Protein AF-A0A9X3MTS9-F1 (afdb_monomer_lite)

Structure (mmCIF, N/CA/C/O backbone):
data_AF-A0A9X3MTS9-F1
#
_entry.id   AF-A0A9X3MTS9-F1
#
loop_
_atom_site.group_PDB
_atom_site.id
_atom_site.type_symbol
_atom_site.label_atom_id
_atom_site.label_alt_id
_atom_site.label_comp_id
_atom_site.label_asym_id
_atom_site.label_entity_id
_atom_site.label_seq_id
_atom_site.pdbx_PDB_ins_code
_atom_site.Cartn_x
_atom_site.Cartn_y
_atom_site.Cartn_z
_atom_site.occupancy
_atom_site.B_iso_or_equiv
_atom_site.auth_seq_id
_atom_site.auth_comp_id
_atom_site.auth_asym_id
_atom_site.auth_atom_id
_atom_site.pdbx_PDB_model_num
ATOM 1 N N . MET A 1 1 ? -8.160 2.836 0.711 1.00 89.75 1 MET A N 1
ATOM 2 C CA . MET A 1 1 ? -8.545 4.045 1.461 1.00 89.75 1 MET A CA 1
ATOM 3 C C . MET A 1 1 ? -7.276 4.820 1.689 1.00 89.75 1 MET A C 1
ATOM 5 O O . MET A 1 1 ? -6.270 4.201 2.010 1.00 89.75 1 MET A O 1
ATOM 9 N N . ASN A 1 2 ? -7.323 6.138 1.539 1.00 90.69 2 ASN A N 1
ATOM 10 C CA . ASN A 1 2 ? -6.170 6.976 1.853 1.00 90.69 2 ASN A CA 1
ATOM 11 C C . ASN A 1 2 ? -6.095 7.284 3.360 1.00 90.69 2 ASN A C 1
ATOM 13 O O . ASN A 1 2 ? -7.044 7.043 4.115 1.00 90.69 2 ASN A O 1
ATOM 17 N N . ALA A 1 3 ? -4.971 7.851 3.799 1.00 89.94 3 ALA A N 1
ATOM 18 C CA . ALA A 1 3 ? -4.740 8.183 5.206 1.00 89.94 3 ALA A CA 1
ATOM 19 C C . ALA A 1 3 ? -5.874 9.012 5.847 1.00 89.94 3 ALA A C 1
ATOM 21 O O . ALA A 1 3 ? -6.316 8.695 6.947 1.00 89.94 3 ALA A O 1
ATOM 22 N N . SER A 1 4 ? -6.416 10.024 5.160 1.00 92.75 4 SER A N 1
ATOM 23 C CA . SER A 1 4 ? -7.471 10.884 5.727 1.00 92.75 4 SER A CA 1
ATOM 24 C C . SER A 1 4 ? -8.827 10.182 5.861 1.00 92.75 4 SER A C 1
ATOM 26 O O . SER A 1 4 ? -9.618 10.512 6.744 1.00 92.75 4 SER A O 1
ATOM 28 N N . GLN A 1 5 ? -9.124 9.202 5.006 1.00 95.06 5 GLN A N 1
ATOM 29 C CA . GLN A 1 5 ? -10.282 8.323 5.180 1.00 95.06 5 GLN A CA 1
ATOM 30 C C . GLN A 1 5 ? -10.106 7.405 6.394 1.00 95.06 5 GLN A C 1
ATOM 32 O O . GLN A 1 5 ? -11.067 7.199 7.129 1.00 95.06 5 GLN A O 1
ATOM 37 N N . ILE A 1 6 ? -8.890 6.897 6.627 1.00 94.88 6 ILE A N 1
ATOM 38 C CA . ILE A 1 6 ? -8.576 6.074 7.802 1.00 94.88 6 ILE A CA 1
ATOM 39 C C . ILE A 1 6 ? -8.750 6.891 9.086 1.00 94.88 6 ILE A C 1
ATOM 41 O O . ILE A 1 6 ? -9.431 6.426 9.992 1.00 94.88 6 ILE A O 1
ATOM 45 N N . GLU A 1 7 ? -8.216 8.114 9.161 1.00 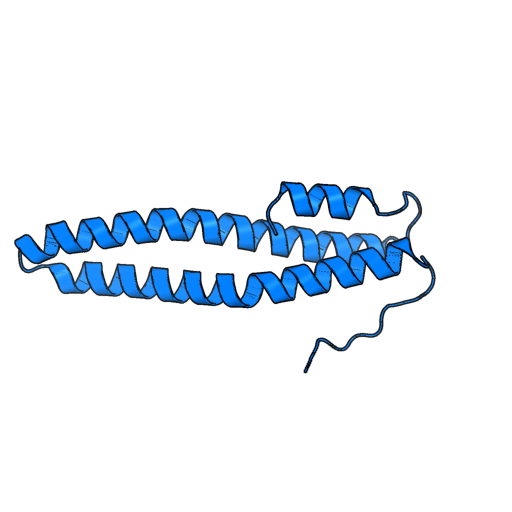95.38 7 GLU A N 1
ATOM 46 C CA . GLU A 1 7 ? -8.367 8.945 10.368 1.00 95.38 7 GLU A CA 1
ATOM 47 C C . GLU A 1 7 ? -9.830 9.278 10.669 1.00 95.38 7 GLU A C 1
ATOM 49 O O . GLU A 1 7 ? -10.264 9.168 11.813 1.00 95.38 7 GLU A O 1
ATOM 54 N N . ARG A 1 8 ? -10.620 9.622 9.644 1.00 95.25 8 ARG A N 1
ATOM 55 C CA . ARG A 1 8 ? -12.060 9.874 9.819 1.00 95.25 8 ARG A CA 1
ATOM 56 C C . ARG A 1 8 ? -12.809 8.648 10.330 1.00 95.25 8 ARG A C 1
ATOM 58 O O . ARG A 1 8 ? -13.694 8.791 11.163 1.00 95.25 8 ARG A O 1
ATOM 65 N N . LEU A 1 9 ? -12.447 7.461 9.847 1.00 94.19 9 LEU A N 1
ATOM 66 C CA . LEU A 1 9 ? -13.036 6.207 10.306 1.00 94.19 9 LEU A CA 1
ATOM 67 C C . LEU A 1 9 ? -12.630 5.884 11.751 1.00 94.19 9 LEU A C 1
ATOM 69 O O . LEU A 1 9 ? -13.445 5.418 12.530 1.00 94.19 9 LEU A O 1
ATOM 73 N N . LEU A 1 10 ? -11.384 6.149 12.144 1.00 94.31 10 LEU A N 1
ATOM 74 C CA . LEU A 1 10 ? -10.960 5.946 13.532 1.00 94.31 10 LEU A CA 1
ATOM 75 C C . LEU A 1 10 ? -11.599 6.951 14.494 1.00 94.31 10 LEU A C 1
ATOM 77 O O . LEU A 1 10 ? -11.865 6.608 15.642 1.00 94.31 10 LEU A O 1
ATOM 81 N N . ALA A 1 11 ? -11.867 8.171 14.031 1.00 93.69 11 ALA A N 1
ATOM 82 C CA . ALA A 1 11 ? -12.523 9.205 14.823 1.00 93.69 11 ALA A CA 1
ATOM 83 C C . ALA A 1 11 ? -13.989 8.878 15.163 1.00 93.69 11 ALA A C 1
ATOM 85 O O . ALA A 1 11 ? -14.532 9.474 16.088 1.00 93.69 11 ALA A O 1
ATOM 86 N N . SER A 1 12 ? -14.632 7.939 14.455 1.00 90.69 12 SER A N 1
ATOM 87 C CA . SER A 1 12 ? -15.997 7.496 14.776 1.00 90.69 12 SER A CA 1
ATOM 88 C C . SER A 1 12 ? -16.057 6.462 15.903 1.00 90.69 12 SER A C 1
ATOM 90 O O . SER A 1 12 ? -17.143 6.028 16.277 1.00 90.69 12 SER A O 1
ATOM 92 N N . ILE A 1 13 ? -14.909 6.024 16.425 1.00 89.69 13 ILE A N 1
ATOM 93 C CA . ILE A 1 13 ? -14.837 5.028 17.492 1.00 89.69 13 ILE A CA 1
ATOM 94 C C . ILE A 1 13 ? -15.121 5.706 18.841 1.00 89.69 13 ILE A C 1
ATOM 96 O O . ILE A 1 13 ? -14.466 6.701 19.161 1.00 89.69 13 ILE A O 1
ATOM 100 N N . PRO A 1 14 ? -16.016 5.152 19.681 1.00 87.25 14 PRO A N 1
ATOM 101 C CA . PRO A 1 14 ? -16.251 5.667 21.026 1.00 87.25 14 PRO A CA 1
ATOM 102 C C . PRO A 1 14 ? -14.975 5.704 21.884 1.00 87.25 14 PRO A C 1
ATOM 104 O O . PRO A 1 14 ? -14.099 4.840 21.793 1.00 87.25 14 PRO A O 1
ATOM 107 N N . GLU A 1 15 ? -14.877 6.673 22.797 1.00 84.06 15 GLU A N 1
ATOM 108 C CA . GLU A 1 15 ? -13.710 6.795 23.685 1.00 84.06 15 GLU A CA 1
ATOM 109 C C . GLU A 1 15 ? -13.531 5.572 24.601 1.00 84.06 15 GLU A C 1
ATOM 111 O O . GLU A 1 15 ? -12.399 5.157 24.889 1.00 84.06 15 GLU A O 1
ATOM 116 N N . LYS A 1 16 ? -14.650 4.974 25.032 1.00 85.56 16 LYS A N 1
ATOM 117 C CA . LYS A 1 16 ? -14.704 3.822 25.938 1.00 85.56 16 LYS A CA 1
ATOM 118 C C . LYS A 1 16 ? -14.989 2.544 25.158 1.00 85.56 16 LYS A C 1
ATOM 120 O O . LYS A 1 16 ? -16.138 2.188 24.935 1.00 85.56 16 LYS A O 1
ATOM 125 N N . ILE A 1 17 ? -13.918 1.859 24.774 1.00 86.81 17 ILE A N 1
ATOM 126 C CA . ILE A 1 17 ? -13.955 0.547 24.123 1.00 86.81 17 ILE A CA 1
ATOM 127 C C . ILE A 1 17 ? -12.955 -0.379 24.806 1.00 86.81 17 ILE A C 1
ATOM 129 O O . ILE A 1 17 ? -11.954 0.079 25.368 1.00 86.81 17 ILE A O 1
ATOM 133 N N . GLU A 1 18 ? -13.195 -1.685 24.742 1.00 87.50 18 GLU A N 1
ATOM 134 C CA . GLU A 1 18 ? -12.276 -2.649 25.337 1.00 87.50 18 GLU A CA 1
ATOM 135 C C . GLU A 1 18 ? -10.873 -2.561 24.696 1.00 87.50 18 GLU A C 1
ATOM 137 O O . GLU A 1 18 ? -10.751 -2.465 23.466 1.00 87.50 18 GLU A O 1
ATOM 142 N N . PRO A 1 19 ? -9.783 -2.651 25.487 1.00 87.88 19 PRO A N 1
ATOM 143 C CA . PRO A 1 19 ? -8.417 -2.524 24.974 1.00 87.88 19 PRO A CA 1
ATOM 144 C C . PRO A 1 19 ? -8.083 -3.496 23.837 1.00 87.88 19 PRO A C 1
ATOM 146 O O . PRO A 1 19 ? -7.343 -3.146 22.915 1.00 87.88 19 PRO A O 1
ATOM 149 N N . ARG A 1 20 ? -8.653 -4.709 23.868 1.00 88.19 20 ARG A N 1
ATOM 150 C CA . ARG A 1 20 ? -8.476 -5.713 22.808 1.00 88.19 20 ARG A CA 1
ATOM 151 C C . ARG A 1 20 ? -9.060 -5.257 21.469 1.00 88.19 20 ARG A C 1
ATOM 153 O O . ARG A 1 20 ? -8.398 -5.408 20.442 1.00 88.19 20 ARG A O 1
ATOM 160 N N . HIS A 1 21 ? -10.243 -4.643 21.482 1.00 88.69 21 HIS A N 1
ATOM 161 C CA . HIS A 1 21 ? -10.903 -4.119 20.288 1.00 88.69 21 HIS A CA 1
ATOM 162 C C . HIS A 1 21 ? -10.131 -2.927 19.729 1.00 88.69 21 HIS A C 1
ATOM 164 O O . HIS A 1 21 ? -9.814 -2.902 18.538 1.00 88.69 21 HIS A O 1
ATOM 170 N N . ARG A 1 22 ? -9.689 -2.015 20.607 1.00 90.94 22 ARG A N 1
ATOM 171 C CA . ARG A 1 22 ? -8.813 -0.898 20.224 1.00 90.94 22 ARG A CA 1
ATOM 172 C C . ARG A 1 22 ? -7.537 -1.399 19.549 1.00 90.94 22 ARG A C 1
ATOM 174 O O . ARG A 1 22 ? -7.180 -0.920 18.477 1.00 90.94 22 ARG A O 1
ATOM 181 N N . LYS A 1 23 ? -6.865 -2.394 20.137 1.00 91.50 23 LYS A N 1
ATOM 182 C CA . LYS A 1 23 ? -5.634 -2.973 19.578 1.00 91.50 23 LYS A CA 1
ATOM 183 C C . LYS A 1 23 ? -5.867 -3.583 18.193 1.00 91.50 23 LYS A C 1
ATOM 185 O O . LYS A 1 23 ? -5.058 -3.357 17.295 1.00 91.50 23 LYS A O 1
ATOM 190 N N . ARG A 1 24 ? -6.965 -4.326 18.010 1.00 91.38 24 ARG A N 1
ATOM 191 C CA . ARG A 1 24 ? -7.323 -4.949 16.725 1.00 91.38 24 ARG A CA 1
ATOM 192 C C . ARG A 1 24 ? -7.561 -3.897 15.639 1.00 91.38 24 ARG A C 1
ATOM 194 O O . ARG A 1 24 ? -6.921 -3.962 14.592 1.00 91.38 24 ARG A O 1
ATOM 201 N N . VAL A 1 25 ? -8.405 -2.901 15.912 1.00 94.06 25 VAL A N 1
ATOM 202 C CA . VAL A 1 25 ? -8.709 -1.816 14.964 1.00 94.06 25 VAL A CA 1
ATOM 203 C C . VAL A 1 25 ? -7.449 -1.038 14.584 1.00 94.06 25 VAL A C 1
ATOM 205 O O . VAL A 1 25 ? -7.177 -0.835 13.400 1.00 94.06 25 VAL A O 1
ATOM 208 N N . MET A 1 26 ? -6.626 -0.667 15.569 1.00 95.12 26 MET A N 1
ATOM 209 C CA . MET A 1 26 ? -5.370 0.042 15.310 1.00 95.12 26 MET A CA 1
ATOM 210 C C . MET A 1 26 ? -4.382 -0.799 14.492 1.00 95.12 26 MET A C 1
ATOM 212 O O . MET A 1 26 ? -3.660 -0.247 13.663 1.00 95.12 26 MET A O 1
ATOM 216 N N . GLY A 1 27 ? -4.380 -2.124 14.672 1.00 95.75 27 GLY A N 1
ATOM 217 C CA . GLY A 1 27 ? -3.618 -3.056 13.842 1.00 95.75 27 GLY A CA 1
ATOM 218 C C . GLY A 1 27 ? -4.041 -3.015 12.373 1.00 95.75 27 GLY A C 1
ATOM 219 O O . GLY A 1 27 ? -3.196 -2.818 11.500 1.00 95.75 27 GLY A O 1
ATOM 220 N N . TYR A 1 28 ? -5.342 -3.122 12.090 1.00 95.69 28 TYR A N 1
ATOM 221 C CA . TYR A 1 28 ? -5.852 -3.016 10.718 1.00 95.69 28 TYR A CA 1
ATOM 222 C C . TYR A 1 28 ? -5.596 -1.638 10.106 1.00 95.69 28 TYR A C 1
ATOM 224 O O . TYR A 1 28 ? -5.161 -1.554 8.959 1.00 95.69 28 TYR A O 1
ATOM 232 N N . ALA A 1 29 ? -5.769 -0.562 10.877 1.00 97.19 29 ALA A N 1
ATOM 233 C CA . ALA A 1 29 ? -5.486 0.791 10.412 1.00 97.19 29 ALA A CA 1
ATOM 234 C C . ALA A 1 29 ? -4.002 0.992 10.086 1.00 97.19 29 ALA A C 1
ATOM 236 O O . ALA A 1 29 ? -3.666 1.590 9.066 1.00 97.19 29 ALA A O 1
ATOM 237 N N . ALA A 1 30 ? -3.093 0.474 10.917 1.00 97.38 30 ALA A N 1
ATOM 238 C CA . ALA A 1 30 ? -1.660 0.520 10.644 1.00 97.38 30 ALA A CA 1
ATOM 239 C C . ALA A 1 30 ? -1.299 -0.235 9.354 1.00 97.38 30 ALA A C 1
ATOM 241 O O . ALA A 1 30 ? -0.511 0.267 8.552 1.00 97.38 30 ALA A O 1
ATOM 242 N N . THR A 1 31 ? -1.893 -1.409 9.127 1.00 97.50 31 THR A N 1
ATOM 243 C CA . THR A 1 31 ? -1.697 -2.179 7.891 1.00 97.50 31 THR A CA 1
ATOM 244 C C . THR A 1 31 ? -2.238 -1.433 6.672 1.00 97.50 31 THR A C 1
ATOM 246 O O . THR A 1 31 ? -1.510 -1.281 5.693 1.00 97.50 31 THR A O 1
ATOM 249 N N . ALA A 1 32 ? -3.457 -0.890 6.744 1.00 97.56 32 ALA A N 1
ATOM 250 C CA . ALA A 1 32 ? -4.061 -0.112 5.661 1.00 97.56 32 ALA A CA 1
ATOM 251 C C . ALA A 1 32 ? -3.202 1.109 5.280 1.00 97.56 32 ALA A C 1
ATOM 253 O O . ALA A 1 32 ? -2.900 1.303 4.103 1.00 97.56 32 ALA A O 1
ATOM 254 N N . ARG A 1 33 ? -2.722 1.877 6.275 1.00 97.31 33 ARG A N 1
ATOM 255 C CA . ARG A 1 33 ? -1.819 3.023 6.050 1.00 97.31 33 ARG A CA 1
ATOM 256 C C . ARG A 1 33 ? -0.516 2.604 5.366 1.00 97.31 33 ARG A C 1
ATOM 258 O O . ARG A 1 33 ? -0.048 3.291 4.464 1.00 97.31 33 ARG A O 1
ATOM 265 N N . ARG A 1 34 ? 0.083 1.481 5.782 1.00 97.31 34 ARG A N 1
ATOM 266 C CA . ARG A 1 34 ? 1.329 0.977 5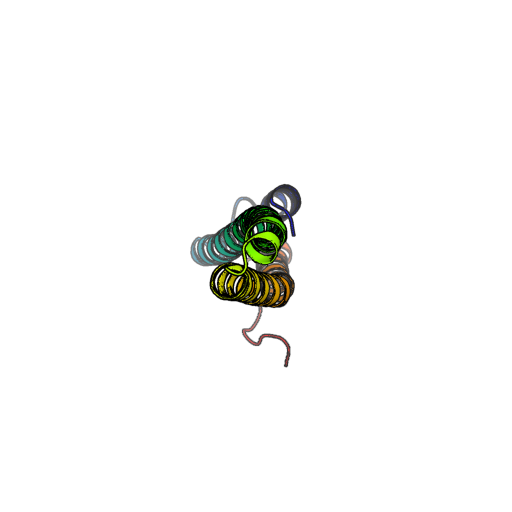.178 1.00 97.31 34 ARG A CA 1
ATOM 267 C C . ARG A 1 34 ? 1.134 0.545 3.730 1.00 97.31 34 ARG A C 1
ATOM 269 O O . ARG A 1 34 ? 1.999 0.837 2.912 1.00 97.31 34 ARG A O 1
ATOM 276 N N . ILE A 1 35 ? 0.019 -0.113 3.417 1.00 97.69 35 ILE A N 1
ATOM 277 C CA . ILE A 1 35 ? -0.312 -0.505 2.043 1.00 97.69 35 ILE A CA 1
ATOM 278 C C . ILE A 1 35 ? -0.499 0.739 1.170 1.00 97.69 35 ILE A C 1
ATOM 280 O O . ILE A 1 35 ? 0.137 0.836 0.126 1.00 97.69 35 ILE A O 1
ATOM 284 N N . ASP A 1 36 ? -1.290 1.717 1.621 1.00 97.19 36 ASP A N 1
ATOM 285 C CA . ASP A 1 36 ? -1.532 2.973 0.894 1.00 97.19 36 ASP A CA 1
ATOM 286 C C . ASP A 1 36 ? -0.229 3.747 0.609 1.00 97.19 36 ASP A C 1
ATOM 288 O O . ASP A 1 36 ? 0.045 4.158 -0.524 1.00 97.19 36 ASP A O 1
ATOM 292 N N . ALA A 1 37 ? 0.635 3.866 1.623 1.00 97.12 37 ALA A N 1
ATOM 293 C CA . ALA A 1 37 ? 1.946 4.493 1.483 1.00 97.12 37 ALA A CA 1
ATOM 294 C C . ALA A 1 37 ? 2.863 3.714 0.523 1.00 97.12 37 ALA A C 1
ATOM 296 O O . ALA A 1 37 ? 3.557 4.317 -0.299 1.00 97.12 37 ALA A O 1
ATOM 297 N N . ARG A 1 38 ? 2.860 2.375 0.594 1.00 98.06 38 ARG A N 1
ATOM 298 C CA . ARG A 1 38 ? 3.677 1.526 -0.281 1.00 98.06 38 ARG A CA 1
ATOM 299 C C . ARG A 1 38 ? 3.209 1.593 -1.733 1.00 98.06 38 ARG A C 1
ATOM 301 O O . ARG A 1 38 ? 4.059 1.742 -2.602 1.00 98.06 38 ARG A O 1
ATOM 308 N N . ILE A 1 39 ? 1.901 1.562 -1.990 1.00 98.00 39 ILE A N 1
ATOM 309 C CA . ILE A 1 39 ? 1.307 1.759 -3.324 1.00 98.00 39 ILE A CA 1
ATOM 310 C C . ILE A 1 39 ? 1.747 3.104 -3.903 1.00 98.00 39 ILE A C 1
ATOM 312 O O . ILE A 1 39 ? 2.246 3.164 -5.025 1.00 98.00 39 ILE A O 1
ATOM 316 N N . SER A 1 40 ? 1.633 4.178 -3.119 1.00 97.50 40 SER A N 1
ATOM 317 C CA . SER A 1 40 ? 2.034 5.521 -3.553 1.00 97.50 40 SER A CA 1
ATOM 318 C C . SER A 1 40 ? 3.517 5.582 -3.936 1.00 97.50 40 SER A C 1
ATOM 320 O O . SER A 1 40 ? 3.866 6.115 -4.988 1.00 97.50 40 SER A O 1
ATOM 322 N N . ALA A 1 41 ? 4.394 4.983 -3.124 1.00 98.25 41 ALA A N 1
ATOM 323 C CA . ALA A 1 41 ? 5.821 4.907 -3.423 1.00 98.25 41 ALA A CA 1
ATOM 324 C C . ALA A 1 41 ? 6.117 4.045 -4.664 1.00 98.25 41 ALA A C 1
ATOM 326 O O . ALA A 1 41 ? 6.915 4.446 -5.510 1.00 98.25 41 ALA A O 1
ATOM 327 N N . LEU A 1 42 ? 5.463 2.886 -4.796 1.00 98.50 42 LEU A N 1
ATOM 328 C CA . LEU A 1 42 ? 5.648 1.974 -5.925 1.00 98.50 42 LEU A CA 1
ATOM 329 C C . LEU A 1 42 ? 5.218 2.593 -7.249 1.00 98.50 42 LEU A C 1
ATOM 331 O O . LEU A 1 42 ? 5.920 2.398 -8.232 1.00 98.50 42 LEU A O 1
ATOM 335 N N . ARG A 1 43 ? 4.137 3.380 -7.284 1.00 98.25 43 ARG A N 1
ATOM 336 C CA . ARG A 1 43 ? 3.723 4.108 -8.497 1.00 98.25 43 ARG A CA 1
ATOM 337 C C . ARG A 1 43 ? 4.824 5.044 -8.994 1.00 98.25 43 ARG A C 1
ATOM 339 O O . ARG A 1 43 ? 5.187 4.993 -10.165 1.00 98.25 43 ARG A O 1
ATOM 346 N N . VAL A 1 44 ? 5.420 5.824 -8.088 1.00 98.50 44 VAL A N 1
ATOM 347 C CA . VAL A 1 44 ? 6.549 6.712 -8.417 1.00 98.50 44 VAL A CA 1
ATOM 348 C C . VAL A 1 44 ? 7.779 5.909 -8.854 1.00 98.50 44 VAL A C 1
ATOM 350 O O . VAL A 1 44 ? 8.465 6.284 -9.802 1.00 98.50 44 VAL A O 1
ATOM 353 N N . SER A 1 45 ? 8.087 4.802 -8.172 1.00 98.44 45 SER A N 1
ATOM 354 C CA . SER A 1 45 ? 9.214 3.938 -8.541 1.00 98.44 45 SER A CA 1
ATOM 355 C C . SER A 1 45 ? 9.019 3.256 -9.894 1.00 98.44 45 SER A C 1
ATOM 357 O O . SER A 1 45 ? 9.978 3.170 -10.655 1.00 98.44 45 SER A O 1
ATOM 359 N N . LEU A 1 46 ? 7.807 2.792 -10.197 1.00 98.50 46 LEU A N 1
ATOM 360 C CA . LEU A 1 46 ? 7.463 2.148 -11.460 1.00 98.50 46 LEU A CA 1
ATOM 361 C C . LEU A 1 46 ? 7.572 3.138 -12.617 1.00 98.50 46 LEU A C 1
ATOM 363 O O . LEU A 1 46 ? 8.201 2.819 -13.618 1.00 98.50 46 LEU A O 1
ATOM 367 N N . GLU A 1 47 ? 7.052 4.357 -12.458 1.00 98.25 47 GLU A N 1
ATOM 368 C CA . GLU A 1 47 ? 7.196 5.408 -13.470 1.00 98.25 47 GLU A CA 1
ATOM 369 C C . GLU A 1 47 ? 8.673 5.687 -13.785 1.00 98.25 47 GLU A C 1
ATOM 371 O O . GLU A 1 47 ? 9.068 5.749 -14.948 1.00 98.25 47 GLU A O 1
ATOM 376 N N . ARG A 1 48 ? 9.519 5.800 -12.752 1.00 97.81 48 ARG A N 1
ATOM 377 C CA . ARG A 1 48 ? 10.969 5.981 -12.933 1.00 97.81 48 ARG A CA 1
ATOM 378 C C . ARG A 1 48 ? 11.627 4.782 -13.613 1.00 97.81 48 ARG A C 1
ATOM 380 O O . ARG A 1 48 ? 12.507 4.981 -14.440 1.00 97.81 48 ARG A O 1
ATOM 387 N N . ALA A 1 49 ? 11.220 3.563 -13.262 1.00 97.38 49 ALA A N 1
ATOM 388 C CA . ALA A 1 49 ? 11.755 2.350 -13.870 1.00 97.38 49 ALA A CA 1
ATOM 389 C C . ALA A 1 49 ? 11.387 2.257 -15.355 1.00 97.38 49 ALA A C 1
ATOM 391 O O . ALA A 1 49 ? 12.254 1.951 -16.160 1.00 97.38 49 ALA A O 1
ATOM 392 N N . LEU A 1 50 ? 10.148 2.591 -15.728 1.00 96.94 50 LEU A N 1
ATOM 393 C CA . LEU A 1 50 ? 9.714 2.615 -17.128 1.00 96.94 50 LEU A CA 1
ATOM 394 C C . LEU A 1 50 ? 10.509 3.634 -17.955 1.00 96.94 50 LEU A C 1
ATOM 396 O O . LEU A 1 50 ? 10.995 3.290 -19.023 1.00 96.94 50 LEU A O 1
ATOM 400 N N . ARG A 1 51 ? 10.752 4.840 -17.426 1.00 96.19 51 ARG A N 1
ATOM 401 C CA . ARG A 1 51 ? 11.622 5.822 -18.101 1.00 96.19 51 ARG A CA 1
ATOM 402 C C . ARG A 1 51 ? 13.052 5.303 -18.295 1.00 96.19 51 ARG A C 1
ATOM 404 O O . ARG A 1 51 ? 13.653 5.541 -19.332 1.00 96.19 51 ARG A O 1
ATOM 411 N N . ALA A 1 52 ? 13.589 4.571 -17.317 1.00 94.62 52 ALA A N 1
ATOM 412 C CA . ALA A 1 52 ? 14.906 3.949 -17.451 1.00 94.62 52 ALA A CA 1
ATOM 413 C C . ALA A 1 52 ? 14.926 2.848 -18.527 1.00 94.62 52 ALA A C 1
ATOM 415 O O . ALA A 1 52 ? 15.930 2.698 -19.214 1.00 94.62 52 ALA A O 1
ATOM 416 N N . VAL A 1 53 ? 13.823 2.108 -18.713 1.00 95.94 53 VAL A N 1
ATOM 417 C CA . VAL A 1 53 ? 13.683 1.173 -19.843 1.00 95.94 53 VAL A CA 1
ATOM 418 C C . VAL A 1 53 ? 13.805 1.920 -21.163 1.00 95.94 53 VAL A C 1
ATOM 420 O O . VAL A 1 53 ? 14.591 1.498 -22.006 1.00 95.94 53 VAL A O 1
ATOM 423 N N . ASP A 1 54 ? 13.085 3.032 -21.330 1.00 94.06 54 ASP A N 1
ATOM 424 C CA . ASP A 1 54 ? 13.138 3.828 -22.562 1.00 94.06 54 ASP A CA 1
ATOM 425 C C . ASP A 1 54 ? 14.577 4.290 -22.873 1.00 94.06 54 ASP A C 1
ATOM 427 O O . ASP A 1 54 ? 15.055 4.143 -24.003 1.00 94.06 54 ASP A O 1
ATOM 431 N N . ASP A 1 55 ? 15.302 4.768 -21.855 1.00 93.69 55 ASP A N 1
ATOM 432 C CA . ASP A 1 55 ? 16.694 5.220 -21.977 1.00 93.69 55 ASP A CA 1
ATOM 433 C C . ASP A 1 55 ? 17.677 4.074 -22.301 1.00 93.69 55 ASP A C 1
ATOM 435 O O . ASP A 1 55 ? 18.612 4.247 -23.092 1.00 93.69 55 ASP A O 1
ATOM 439 N N . ASP A 1 56 ? 17.487 2.898 -21.697 1.00 93.88 56 ASP A N 1
ATOM 440 C CA . ASP A 1 56 ? 18.386 1.748 -21.846 1.00 93.88 56 ASP A CA 1
ATOM 441 C C . ASP A 1 56 ? 18.115 0.938 -23.118 1.00 93.88 56 ASP A C 1
ATOM 443 O O . ASP A 1 56 ? 19.051 0.387 -23.708 1.00 93.88 56 ASP A O 1
ATOM 447 N N . VAL A 1 57 ? 16.865 0.889 -23.593 1.00 91.19 57 VAL A N 1
ATOM 448 C CA . VAL A 1 57 ? 16.505 0.278 -24.885 1.00 91.19 57 VAL A CA 1
ATOM 449 C C . VAL A 1 57 ? 17.237 0.986 -26.021 1.00 91.19 57 VAL A C 1
ATOM 451 O O . VAL A 1 57 ? 17.807 0.318 -26.884 1.00 91.19 57 VAL A O 1
ATOM 454 N N . ALA A 1 58 ? 17.341 2.318 -25.972 1.00 84.81 58 ALA A N 1
ATOM 455 C CA . ALA A 1 58 ? 18.117 3.098 -26.939 1.00 84.81 58 ALA A CA 1
ATOM 456 C C . ALA A 1 58 ? 19.619 2.733 -26.963 1.00 84.81 58 ALA A C 1
ATOM 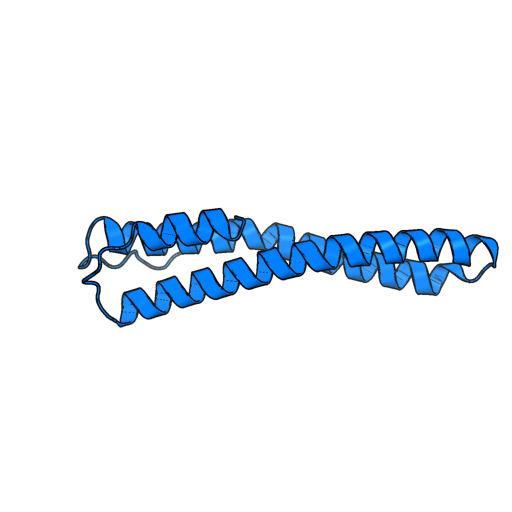458 O O . ALA A 1 58 ? 20.319 3.046 -27.927 1.00 84.81 58 ALA A O 1
ATOM 459 N N . ARG A 1 59 ? 20.120 2.057 -25.919 1.00 89.19 59 ARG A N 1
ATOM 460 C CA . ARG A 1 59 ? 21.516 1.617 -25.756 1.00 89.19 59 ARG A CA 1
ATOM 461 C C . ARG A 1 59 ? 21.694 0.099 -25.877 1.00 89.19 59 ARG A C 1
ATOM 463 O O . ARG A 1 59 ? 22.809 -0.384 -25.699 1.00 89.19 59 ARG A O 1
ATOM 470 N N . GLY A 1 60 ? 20.625 -0.651 -26.158 1.00 88.00 60 GLY A N 1
ATOM 471 C CA . GLY A 1 60 ? 20.646 -2.117 -26.221 1.00 88.00 60 GLY A CA 1
ATOM 472 C C . GLY A 1 60 ? 20.797 -2.815 -24.861 1.00 88.00 60 GLY A C 1
ATOM 473 O O . GLY A 1 60 ? 21.245 -3.956 -24.816 1.00 88.00 60 GLY A O 1
ATOM 474 N N . LEU A 1 61 ? 20.457 -2.142 -23.753 1.00 88.62 61 LEU A N 1
ATOM 475 C CA . LEU A 1 61 ? 20.587 -2.644 -22.372 1.00 88.62 61 LEU A CA 1
ATOM 476 C C . LEU A 1 61 ? 19.233 -2.806 -21.649 1.00 88.62 61 LEU A C 1
ATOM 478 O O . LEU A 1 61 ? 19.198 -2.982 -20.430 1.00 88.62 61 LEU A O 1
ATOM 482 N N . GLY A 1 62 ? 18.121 -2.746 -22.388 1.00 88.44 62 GLY A N 1
ATOM 483 C CA . GLY A 1 62 ? 16.765 -2.629 -21.841 1.00 88.44 62 GLY A CA 1
ATOM 484 C C . GLY A 1 62 ? 16.289 -3.789 -20.959 1.00 88.44 62 GLY A C 1
ATOM 485 O O . GLY A 1 62 ? 15.470 -3.558 -20.073 1.00 88.44 62 GLY A O 1
ATOM 486 N N . ASP A 1 63 ? 16.815 -5.004 -21.139 1.00 92.62 63 ASP A N 1
ATOM 487 C CA . ASP A 1 63 ? 16.285 -6.218 -20.495 1.00 92.62 63 ASP A CA 1
ATOM 488 C C . ASP A 1 63 ? 16.289 -6.135 -18.960 1.00 92.62 63 ASP A C 1
ATOM 490 O O . ASP A 1 63 ? 15.276 -6.385 -18.311 1.00 92.62 63 ASP A O 1
ATOM 494 N N . LYS A 1 64 ? 17.399 -5.689 -18.356 1.00 91.62 64 LYS A N 1
ATOM 495 C CA . LYS A 1 64 ? 17.500 -5.579 -16.887 1.00 91.62 64 LYS A CA 1
ATOM 496 C C . LYS A 1 64 ? 16.554 -4.522 -16.317 1.00 91.62 64 LYS A C 1
ATOM 498 O O . LYS A 1 64 ? 15.997 -4.700 -15.231 1.00 91.62 64 LYS A O 1
ATOM 503 N N . SER A 1 65 ? 16.395 -3.412 -17.031 1.00 94.38 65 SER A N 1
ATOM 504 C CA . SER A 1 65 ? 15.492 -2.332 -16.633 1.00 94.38 65 SER A CA 1
ATOM 505 C C . SER A 1 65 ? 14.032 -2.764 -16.794 1.00 94.38 65 SER A C 1
ATOM 507 O O . SER A 1 65 ? 13.204 -2.453 -15.932 1.00 94.38 65 SER A O 1
ATOM 509 N N . ALA A 1 66 ? 13.725 -3.558 -17.825 1.00 96.50 66 ALA A N 1
ATOM 510 C CA . ALA A 1 66 ? 12.400 -4.117 -18.064 1.00 96.50 66 ALA A CA 1
ATOM 511 C C . ALA A 1 66 ? 12.010 -5.125 -16.974 1.00 96.50 66 ALA A C 1
ATOM 513 O O . ALA A 1 66 ? 10.921 -5.015 -16.410 1.00 96.50 66 ALA A O 1
ATOM 514 N N . ASP A 1 67 ? 12.921 -6.024 -16.590 1.00 97.50 67 ASP A N 1
ATOM 515 C CA . ASP A 1 67 ? 12.712 -6.960 -15.478 1.00 97.50 67 ASP A CA 1
ATOM 516 C C . ASP A 1 67 ? 12.403 -6.221 -14.170 1.00 97.50 67 ASP A C 1
ATOM 518 O O . ASP A 1 67 ? 11.496 -6.591 -13.413 1.00 97.50 67 ASP A O 1
ATOM 522 N N . ARG A 1 68 ? 13.124 -5.124 -13.903 1.00 96.88 68 ARG A N 1
ATOM 523 C CA . ARG A 1 68 ? 12.884 -4.308 -12.711 1.00 96.88 68 ARG A CA 1
ATOM 524 C C . ARG A 1 68 ? 11.524 -3.612 -12.752 1.00 96.88 68 ARG A C 1
ATOM 526 O O . ARG A 1 68 ? 10.836 -3.586 -11.728 1.00 96.88 68 ARG A O 1
ATOM 533 N N . ALA A 1 69 ? 11.138 -3.048 -13.895 1.00 98.06 69 ALA A N 1
ATOM 534 C CA . ALA A 1 69 ? 9.824 -2.435 -14.072 1.00 98.06 69 ALA A CA 1
ATOM 535 C C . ALA A 1 69 ? 8.701 -3.469 -13.884 1.00 98.06 69 ALA A C 1
ATOM 537 O O . ALA A 1 69 ? 7.743 -3.206 -13.155 1.00 98.06 69 ALA A O 1
ATOM 538 N N . LEU A 1 70 ? 8.861 -4.672 -14.442 1.00 98.38 70 LEU A N 1
ATOM 539 C CA . LEU A 1 70 ? 7.906 -5.768 -14.293 1.00 98.38 70 LEU A CA 1
ATOM 540 C C . LEU A 1 70 ? 7.736 -6.187 -12.826 1.00 98.38 70 LEU A C 1
ATOM 542 O O . LEU A 1 70 ? 6.610 -6.324 -12.352 1.00 98.38 70 LEU A O 1
ATOM 546 N N . GLN A 1 71 ? 8.833 -6.328 -12.079 1.00 98.50 71 GLN A N 1
ATOM 547 C CA . GLN A 1 71 ? 8.775 -6.668 -10.656 1.00 98.50 71 GLN A CA 1
ATOM 548 C C . GLN A 1 71 ? 8.020 -5.608 -9.836 1.00 98.50 71 GLN A C 1
ATOM 550 O O . GLN A 1 71 ? 7.210 -5.944 -8.972 1.00 98.50 71 GLN A O 1
ATOM 555 N N . LEU A 1 72 ? 8.272 -4.322 -10.107 1.00 98.62 72 LEU A N 1
ATOM 556 C CA . LEU A 1 72 ? 7.572 -3.219 -9.441 1.00 98.62 72 LEU A CA 1
ATOM 557 C C . LEU A 1 72 ? 6.076 -3.210 -9.779 1.00 98.62 72 LEU A C 1
ATOM 559 O O . LEU A 1 72 ? 5.261 -2.967 -8.890 1.00 98.62 72 LEU A O 1
ATOM 563 N N . ALA A 1 73 ? 5.715 -3.505 -11.031 1.00 98.62 73 ALA A N 1
ATOM 564 C CA . ALA A 1 73 ? 4.325 -3.614 -11.462 1.00 98.62 73 ALA A CA 1
ATOM 565 C C . ALA A 1 73 ? 3.596 -4.771 -10.759 1.00 98.62 73 ALA A C 1
ATOM 567 O O . ALA A 1 73 ? 2.495 -4.575 -10.253 1.00 98.62 73 ALA A O 1
ATOM 568 N N . GLN A 1 74 ? 4.230 -5.942 -10.645 1.00 98.62 74 GLN A N 1
ATOM 569 C CA . GLN A 1 74 ? 3.665 -7.098 -9.935 1.00 98.62 74 GLN A CA 1
ATOM 570 C C . GLN A 1 74 ? 3.440 -6.816 -8.443 1.00 98.62 74 GLN A C 1
ATOM 572 O O . GLN A 1 74 ? 2.404 -7.190 -7.883 1.00 98.62 74 GLN A O 1
ATOM 577 N N . GLU A 1 75 ? 4.396 -6.149 -7.784 1.00 98.38 75 GLU A N 1
ATOM 578 C CA . GLU A 1 75 ? 4.247 -5.751 -6.380 1.00 98.38 75 GLU A CA 1
ATOM 579 C C . GLU A 1 75 ? 3.105 -4.736 -6.214 1.00 98.38 75 GLU A C 1
ATOM 581 O O . GLU A 1 75 ? 2.278 -4.877 -5.309 1.00 98.38 75 GLU A O 1
ATOM 586 N N . LEU A 1 76 ? 3.029 -3.743 -7.109 1.00 98.56 76 LEU A N 1
ATOM 587 C CA . LEU A 1 76 ? 1.975 -2.731 -7.109 1.00 98.56 76 LEU A CA 1
ATOM 588 C C . LEU A 1 76 ? 0.592 -3.364 -7.290 1.00 98.56 76 LEU A C 1
ATOM 590 O O . LEU A 1 76 ? -0.281 -3.140 -6.454 1.00 98.56 76 LEU A O 1
ATOM 594 N N . GLU A 1 77 ? 0.414 -4.200 -8.313 1.00 98.44 77 GLU A N 1
ATOM 595 C CA . GLU A 1 77 ? -0.851 -4.889 -8.594 1.00 98.44 77 GLU A CA 1
ATOM 596 C C . GLU A 1 77 ? -1.295 -5.746 -7.400 1.00 98.44 77 GLU A C 1
ATOM 598 O O . GLU A 1 77 ? -2.462 -5.733 -6.997 1.00 98.44 77 GLU A O 1
ATOM 603 N N . SER A 1 78 ? -0.355 -6.470 -6.787 1.00 97.94 78 SER A N 1
ATOM 604 C CA . SER A 1 78 ? -0.636 -7.314 -5.623 1.00 97.94 78 SER A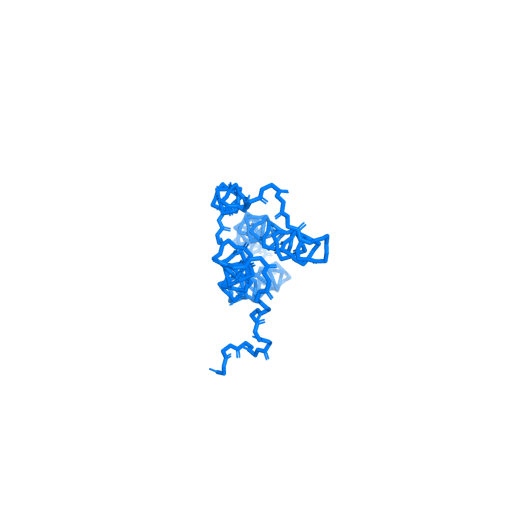 CA 1
ATOM 605 C C . SER A 1 78 ? -1.157 -6.495 -4.440 1.00 97.94 78 SER A C 1
ATOM 607 O O . SER A 1 78 ? -2.137 -6.880 -3.796 1.00 97.94 78 SER A O 1
ATOM 609 N N . LEU A 1 79 ? -0.538 -5.346 -4.160 1.00 98.19 79 LEU A N 1
ATOM 610 C CA . LEU A 1 79 ? -0.973 -4.461 -3.082 1.00 98.19 79 LEU A CA 1
ATOM 611 C C . LEU A 1 79 ? -2.294 -3.760 -3.404 1.00 98.19 79 LEU A C 1
ATOM 613 O O . LEU A 1 79 ? -3.151 -3.677 -2.524 1.00 98.19 79 LEU A O 1
ATOM 617 N N . GLU A 1 80 ? -2.499 -3.319 -4.645 1.00 97.81 80 GLU A N 1
ATOM 618 C CA . GLU A 1 80 ? -3.763 -2.726 -5.099 1.00 97.81 80 GLU A CA 1
ATOM 619 C C . GLU A 1 80 ? -4.925 -3.725 -5.014 1.00 97.81 80 GLU A C 1
ATOM 621 O O . GLU A 1 80 ? -6.038 -3.344 -4.657 1.00 97.81 80 GLU A O 1
ATOM 626 N N . ARG A 1 81 ? -4.672 -5.021 -5.238 1.00 97.88 81 ARG A N 1
ATOM 627 C CA . ARG A 1 81 ? -5.667 -6.089 -5.048 1.00 97.88 81 ARG A CA 1
ATOM 628 C C . ARG A 1 81 ? -5.983 -6.353 -3.572 1.00 97.88 81 ARG A C 1
ATOM 630 O O . ARG A 1 81 ? -7.122 -6.676 -3.231 1.00 97.88 81 ARG A O 1
ATOM 637 N N . VAL A 1 82 ? -4.996 -6.242 -2.683 1.00 96.81 82 VAL A N 1
ATOM 638 C CA . VAL A 1 82 ? -5.170 -6.507 -1.242 1.00 96.81 82 VAL A CA 1
ATOM 639 C C . VAL A 1 82 ? -5.750 -5.303 -0.491 1.00 96.81 82 VAL A C 1
ATOM 641 O O . VAL A 1 82 ? -6.496 -5.501 0.471 1.00 96.81 82 VAL A O 1
ATOM 644 N N . GLN A 1 83 ? -5.472 -4.068 -0.923 1.00 96.25 83 GLN A N 1
ATOM 645 C CA . GLN A 1 83 ? -5.911 -2.850 -0.229 1.00 96.25 83 GLN A CA 1
ATOM 646 C C . GLN A 1 83 ? -7.432 -2.817 0.037 1.00 96.25 83 GLN A C 1
ATOM 648 O O . GLN A 1 83 ? -7.803 -2.604 1.192 1.00 96.25 83 GLN A O 1
ATOM 653 N N . PRO A 1 84 ? -8.331 -3.113 -0.928 1.00 96.12 84 PRO A N 1
ATOM 654 C CA . PRO A 1 84 ? -9.774 -3.102 -0.681 1.00 96.12 84 PRO A CA 1
ATOM 655 C C . PRO A 1 84 ? -10.225 -4.121 0.373 1.00 96.12 84 PRO A C 1
ATOM 657 O O . PRO A 1 84 ? -11.163 -3.854 1.126 1.00 96.12 84 PRO A O 1
ATOM 660 N N . ARG A 1 85 ? -9.547 -5.276 0.460 1.00 97.06 85 ARG A N 1
ATOM 661 C CA . ARG A 1 85 ? -9.839 -6.324 1.453 1.00 97.06 85 ARG A CA 1
ATO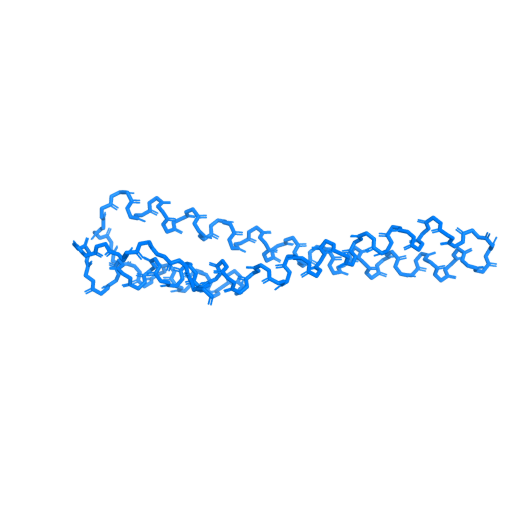M 662 C C . ARG A 1 85 ? -9.451 -5.860 2.853 1.00 97.06 85 ARG A C 1
ATOM 664 O O . ARG A 1 85 ? -10.244 -5.979 3.781 1.00 97.06 85 ARG A O 1
ATOM 671 N N . VAL A 1 86 ? -8.266 -5.265 2.988 1.00 96.38 86 VAL A N 1
ATOM 672 C CA . VAL A 1 86 ? -7.795 -4.697 4.260 1.00 96.38 86 VAL A CA 1
ATOM 673 C C . VAL A 1 86 ? -8.668 -3.521 4.697 1.00 96.38 86 VAL A C 1
ATOM 675 O O . VAL A 1 86 ? -9.041 -3.441 5.866 1.00 96.38 86 VAL A O 1
ATOM 678 N N . ASP A 1 87 ? -9.053 -2.646 3.767 1.00 96.12 87 ASP A N 1
ATOM 679 C CA . ASP A 1 87 ? -9.989 -1.554 4.039 1.00 96.12 87 ASP A CA 1
ATOM 680 C C . ASP A 1 87 ? -11.349 -2.082 4.516 1.00 96.12 87 ASP A C 1
ATOM 682 O O . ASP A 1 87 ? -11.945 -1.523 5.435 1.00 96.12 87 ASP A O 1
ATOM 686 N N . SER A 1 88 ? -11.854 -3.154 3.896 1.00 95.81 88 SER A N 1
ATOM 687 C CA . SER A 1 88 ? -13.103 -3.804 4.301 1.00 95.81 88 SER A CA 1
ATOM 688 C C . SER A 1 88 ? -13.009 -4.348 5.728 1.00 95.81 88 SER A C 1
ATOM 690 O O . SER A 1 88 ? -13.856 -4.010 6.553 1.00 95.81 88 SER A O 1
ATOM 692 N N . TRP A 1 89 ? -11.945 -5.086 6.064 1.00 95.31 89 TRP A N 1
ATOM 693 C CA . TRP A 1 89 ? -11.729 -5.586 7.427 1.00 95.31 89 TRP A CA 1
ATOM 694 C C . TRP A 1 89 ? -11.629 -4.464 8.459 1.00 95.31 89 TRP A C 1
ATOM 696 O O . TRP A 1 89 ? -12.187 -4.582 9.549 1.00 95.31 89 TRP A O 1
ATOM 706 N N . LEU A 1 90 ? -10.968 -3.355 8.116 1.00 96.00 90 LEU A N 1
ATOM 707 C CA . LEU A 1 90 ? -10.909 -2.185 8.985 1.00 96.00 90 LEU A CA 1
ATOM 708 C C . LEU A 1 90 ? -12.301 -1.580 9.216 1.00 96.00 90 LEU A C 1
ATOM 710 O O . LEU A 1 90 ? -12.645 -1.294 10.360 1.00 96.00 90 LEU A O 1
ATOM 714 N N . ARG A 1 91 ? -13.112 -1.409 8.163 1.00 94.75 91 ARG A N 1
ATOM 715 C CA . ARG A 1 91 ? -14.486 -0.890 8.293 1.00 94.75 91 ARG A CA 1
ATOM 716 C C . ARG A 1 91 ? -15.358 -1.794 9.155 1.00 94.75 91 ARG A C 1
ATOM 718 O O . ARG A 1 91 ? -16.045 -1.281 10.026 1.00 94.75 91 ARG A O 1
ATOM 725 N N . VAL A 1 92 ? -15.292 -3.110 8.954 1.00 93.00 92 VAL A N 1
ATOM 726 C CA . VAL A 1 92 ? -16.033 -4.086 9.771 1.00 93.00 92 VAL A CA 1
ATOM 727 C C . VAL A 1 92 ? -15.600 -4.006 11.234 1.00 93.00 92 VAL A C 1
ATOM 729 O O . VAL A 1 92 ? -16.443 -3.936 12.123 1.00 93.00 92 VAL A O 1
ATOM 732 N N . ALA A 1 93 ? -14.291 -3.954 11.493 1.00 91.44 93 ALA A N 1
ATOM 733 C CA . ALA A 1 93 ? -13.770 -3.856 12.852 1.00 91.44 93 ALA A CA 1
ATOM 734 C C . ALA A 1 93 ? -14.161 -2.540 13.544 1.00 91.44 93 ALA A C 1
ATOM 736 O O . ALA A 1 93 ? -14.404 -2.545 14.744 1.00 91.44 93 ALA A O 1
ATOM 737 N N . VAL A 1 94 ? -14.224 -1.424 12.811 1.00 92.50 94 VAL A N 1
ATOM 738 C CA . VAL A 1 94 ? -14.704 -0.143 13.351 1.00 92.50 94 VAL A CA 1
ATOM 739 C C . VAL A 1 94 ? -16.209 -0.183 13.601 1.00 92.50 94 VAL A C 1
ATOM 741 O O . VAL A 1 94 ? -16.631 0.203 14.685 1.00 92.50 94 VAL A O 1
ATOM 744 N N . GLY A 1 95 ? -16.999 -0.671 12.638 1.00 90.12 95 GLY A N 1
ATOM 745 C CA . GLY A 1 95 ? -18.459 -0.747 12.747 1.00 90.12 95 GLY A CA 1
ATOM 746 C C . GLY A 1 95 ? -18.899 -1.559 13.959 1.00 90.12 95 GLY A C 1
ATOM 747 O O . GLY A 1 95 ? -19.654 -1.067 14.785 1.00 90.12 95 GLY A O 1
ATOM 748 N N . ALA A 1 96 ? -18.313 -2.739 14.158 1.00 86.50 96 ALA A N 1
ATOM 749 C CA . ALA A 1 96 ? -18.648 -3.572 15.310 1.00 86.50 96 ALA A CA 1
ATOM 750 C C . ALA A 1 96 ? -18.361 -2.899 16.657 1.00 86.50 96 ALA A C 1
ATOM 752 O O . ALA A 1 96 ? -19.089 -3.084 17.619 1.00 86.50 96 ALA A O 1
ATOM 753 N N . VAL A 1 97 ? -17.305 -2.089 16.726 1.00 86.44 97 VAL A N 1
ATOM 754 C CA . VAL A 1 97 ? -16.937 -1.367 17.948 1.00 86.44 97 VAL A CA 1
ATOM 755 C C . VAL A 1 97 ? -17.788 -0.106 18.151 1.00 86.44 97 VAL A C 1
ATOM 757 O O . VAL A 1 97 ? -17.940 0.342 19.287 1.00 86.44 97 VAL A O 1
ATOM 760 N N . ALA A 1 98 ? -18.314 0.481 17.073 1.00 80.06 98 ALA A N 1
ATOM 761 C CA . ALA A 1 98 ? -19.151 1.676 17.113 1.00 80.06 98 ALA A CA 1
ATOM 762 C C . ALA A 1 98 ? -20.627 1.363 17.411 1.00 80.06 98 ALA A C 1
ATOM 764 O O . ALA A 1 98 ? -21.248 2.114 18.162 1.00 80.06 98 ALA A O 1
ATOM 765 N N . ASP A 1 99 ? -21.162 0.272 16.856 1.00 72.50 99 ASP A N 1
ATOM 766 C CA . ASP A 1 99 ? -22.586 -0.074 16.943 1.00 72.50 99 ASP A CA 1
ATOM 767 C C . ASP A 1 99 ? -22.941 -0.830 18.237 1.00 72.50 99 ASP A C 1
ATOM 769 O O . ASP A 1 99 ? -24.018 -0.612 18.790 1.00 72.50 99 ASP A O 1
ATOM 773 N N . ASP A 1 100 ? -22.039 -1.671 18.761 1.00 62.53 100 ASP A N 1
ATOM 774 C CA . ASP A 1 100 ? -22.206 -2.319 20.067 1.00 62.53 100 ASP A CA 1
ATOM 775 C C . ASP A 1 100 ? -20.841 -2.749 20.655 1.00 62.53 100 ASP A C 1
ATOM 777 O O . ASP A 1 100 ? -20.283 -3.775 20.257 1.00 62.53 100 ASP A O 1
ATOM 781 N N . PRO A 1 101 ? -20.276 -2.015 21.635 1.00 56.47 101 PRO A N 1
ATOM 782 C CA . PRO A 1 101 ? -18.963 -2.325 22.204 1.00 56.47 101 PRO A CA 1
ATOM 783 C C . PRO A 1 101 ? -18.872 -3.702 22.898 1.00 56.47 101 PRO A C 1
ATOM 785 O O . PRO A 1 101 ? -17.762 -4.091 23.281 1.00 56.47 101 PRO A O 1
ATOM 788 N N . GLY A 1 102 ? -19.991 -4.427 23.056 1.00 53.44 102 GLY A N 1
ATOM 789 C CA . GLY A 1 102 ? -20.075 -5.780 23.614 1.00 53.44 102 GLY A CA 1
ATOM 790 C C . GLY A 1 102 ? -20.272 -6.921 22.603 1.00 53.44 102 GLY A C 1
ATOM 791 O O . GLY A 1 102 ? -20.200 -8.081 23.012 1.00 53.44 102 GLY A O 1
ATOM 792 N N . LEU A 1 103 ? -20.487 -6.645 21.311 1.00 49.25 103 LEU A N 1
ATOM 793 C CA . LEU A 1 103 ? -20.752 -7.675 20.296 1.00 49.25 103 LEU A CA 1
ATOM 794 C C . LEU A 1 103 ? -19.535 -7.861 19.375 1.00 49.25 103 LEU A C 1
ATOM 796 O O . LEU A 1 103 ? -19.175 -6.997 18.577 1.00 49.25 103 LEU A O 1
ATOM 800 N N . GLU A 1 104 ? -18.867 -9.012 19.496 1.00 51.75 104 GLU A N 1
ATOM 801 C CA . GLU A 1 104 ? -17.790 -9.381 18.574 1.00 51.75 104 GLU A CA 1
ATOM 802 C C . GLU A 1 104 ? -18.349 -9.556 17.150 1.00 51.75 104 GLU A C 1
ATOM 804 O O . GLU A 1 104 ? -19.292 -10.329 16.959 1.00 51.75 104 GLU A O 1
ATOM 809 N N . PRO A 1 105 ? -17.758 -8.927 16.116 1.00 53.41 105 PRO A N 1
ATOM 810 C CA . PRO A 1 105 ? -18.055 -9.311 14.749 1.00 53.41 105 PRO A CA 1
ATOM 811 C C . PRO A 1 105 ? -17.323 -10.628 14.484 1.00 53.41 105 PRO A C 1
ATOM 813 O O . PRO A 1 105 ? -16.090 -10.705 14.542 1.00 53.41 105 PRO A O 1
ATOM 816 N N . PHE A 1 106 ? -18.111 -11.671 14.245 1.00 52.03 106 PHE A N 1
ATOM 817 C CA . PHE A 1 106 ? -17.643 -13.011 13.930 1.00 52.03 106 PHE A CA 1
ATOM 818 C C . PHE A 1 106 ? -16.594 -12.987 12.816 1.00 52.03 106 PHE A C 1
ATOM 820 O O . PHE A 1 106 ? -16.741 -12.321 11.789 1.00 52.03 106 PHE A O 1
ATOM 827 N N . GLY A 1 107 ? -15.509 -13.722 13.056 1.00 57.97 107 GLY A N 1
ATOM 828 C CA . GLY A 1 107 ? -14.508 -14.003 12.049 1.00 57.97 107 GLY A CA 1
ATOM 829 C C . GLY A 1 107 ? -15.102 -14.896 10.976 1.00 57.97 107 GLY A C 1
ATOM 830 O O . GLY A 1 107 ? -15.335 -16.062 11.231 1.00 57.97 107 GLY A O 1
ATOM 831 N N . GLU A 1 108 ? -15.302 -14.345 9.792 1.00 52.78 108 GLU A N 1
ATOM 832 C CA . GLU A 1 108 ? -15.097 -15.023 8.518 1.00 52.78 108 GLU A CA 1
ATOM 833 C C . GLU A 1 108 ? -15.057 -13.925 7.454 1.00 52.78 108 GLU A C 1
ATOM 835 O O . GLU A 1 108 ? -15.978 -13.124 7.302 1.00 52.78 108 GLU A O 1
ATOM 840 N N . GLY A 1 109 ? -13.906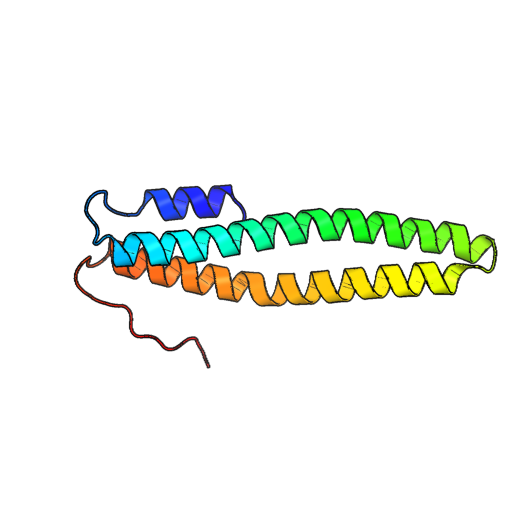 -13.792 6.792 1.00 44.84 109 GLY A N 1
ATOM 841 C CA . GLY A 1 109 ? -13.790 -12.898 5.645 1.00 44.84 109 GLY A CA 1
ATOM 842 C C . GLY A 1 109 ? -14.729 -13.354 4.522 1.00 44.84 109 GLY A C 1
ATOM 843 O O . GLY A 1 109 ? -15.133 -14.515 4.511 1.00 44.84 109 GLY A O 1
ATOM 844 N N . PRO A 1 110 ? -15.069 -12.475 3.564 1.00 45.72 110 PRO A N 1
ATOM 845 C CA . PRO A 1 110 ? -15.888 -12.879 2.429 1.00 45.72 110 PRO A CA 1
ATOM 846 C C . PRO A 1 110 ? -15.197 -14.014 1.655 1.00 45.72 110 PRO A C 1
ATOM 848 O O . PRO A 1 110 ? -14.003 -13.905 1.344 1.00 45.72 110 PRO A O 1
ATOM 851 N N . VAL A 1 111 ? -15.961 -15.082 1.400 1.00 45.28 111 VAL A N 1
ATOM 852 C CA . VAL A 1 111 ? -15.663 -16.152 0.432 1.00 45.28 111 VAL A CA 1
ATOM 853 C C . VAL A 1 111 ? -15.681 -15.621 -0.993 1.00 45.28 111 VAL A C 1
ATOM 855 O O . VAL A 1 111 ? -16.562 -14.786 -1.301 1.00 45.28 111 VAL A O 1
#

Organism: NCBI:txid490573

Radius of gyration: 19.39 Å; chains: 1; bounding box: 44×27×53 Å

Sequence (111 aa):
MNASQIERLLASIPEKIEPRHRKRVMGYAATARRIDARISALRVSLERALRAVDDDVARGLGDKSADRALQLAQELESLERVQPRVDSWLRVAVGAVADDPGLEPFGEGPV

Foldseek 3Di:
DELVVLVVLVVLFDPDADPVLVVQLVVLSVVLHVLNVLLVVLVVVLVVLVVVLVVVVVVVRNPVSVVVSVVSVVVNVVSVVCNVQSVVVSNQSSCQRNVDSPDDDDDDRDD

Secondary structure (DSSP, 8-state):
--HHHHHHHHHTS-SS--HHHHHHHHHHHHHHHHHHHHHHHHHHHHHHHHHHHHHHHTTT-HHHHHHHHHHHHHHHHHHHHHHHHHHHHHHHHHHHHHH-TT---------

pLDDT: mean 89.48, std 13.84, range [44.84, 98.62]

=== Feature glossary ===
Legend for the data blocks above and below:

— What the protein is —

The amino-acid sequence is the protein's primary structure: the linear order of residues from the N-terminus to the C-terminus, written in one-letter code. Everything else here — the 3D coordinates, the secondary structure, the domain annotations — is ultimately a consequence of this string.

Functional annotations link the protein to curated databases. InterPro entries identify conserved domains and families by matching the sequence against member-database signatures (Pfam, PROSITE, CDD, …). Gene Ontology (GO) terms describe molecular function, biological process, and cellular component in a controlled vocabulary. CATH places the structure in a hierarchical fold classification (Class/Architecture/Topology/Homologous-superfamily). The organism is the source species.

— Where its atoms are —

Atomic coordinates in PDBx/mmCIF format — the same representation the Protein Data Bank distributes. Each line of the _atom_site loop places one backbone atom in Cartesian space (units: ångströms, origin: arbitrary).

The six renders are orthographic views along the three Cartesian axes in both directions. Representation (cartoon, sticks, or surface) and color scheme (sequence-rainbow or by-chain) vary across proteins so the training set covers all the common visualization conventions.

— Local backbone conformation —

Eight-state secondary structure (DSSP): H is the canonical α-helix, G the tighter 3₁₀-helix, I the wider π-helix; E/B are β-structure, T and S are turns and bends, and '-' is everything else. DSSP derives these from the pattern of main-chain N–H···O=C hydrogen bonds, not from the sequence.

Three-state secondary structure (P-SEA) collapses the eight DSSP classes into helix (a), strand (b), and coil (c). P-SEA assigns these from Cα geometry alone — distances and angles — without requiring backbone oxygens, so it works on any Cα trace.

φ (phi) and ψ (psi) are the two rotatable backbone dihedrals per residue: φ is the C(i-1)–N–Cα–C torsion, ψ is the N–Cα–C–N(i+1) torsion, both in degrees on (−180°, 180°]. α-helical residues cluster near (−60°, −45°); β-strand residues near (−120°, +130°). A Ramachandran plot is simply a scatter of (φ, ψ) for every residue.

— Global shape and packing —

The geometric summary reports three shape descriptors. Rg (radius of gyration) measures how spread out the Cα atoms are about their centre of mass; compact globular proteins have small Rg, elongated or unfolded ones large. Cα contacts (<8 Å, |i−j|>4) count long-range residue pairs in spatial proximity — high for tightly packed folds, near zero for rods or random coil. The bounding-box extents give the protein's footprint along x, y, z in Å.

SASA measures how much of the protein is reachable by solvent. It is computed by rolling a water-sized probe over the atomic surface and summing the exposed area (Å²). Per-residue SASA distinguishes core (buried, low SASA) from surface (exposed, high SASA) residues; total SASA is a whole-molecule size measure.

Plot images: a contact map (which residues are close in 3D, as an N×N binary image), a Ramachandran scatter (backbone torsion angles, revealing secondary-structure composition at a glance), and — for AlphaFold structures — a PAE heatmap (pairwise prediction confidence).

— Structural neighborhood —

A 3Di character summarizes, for each residue, the relative orientation of the Cα frame of its nearest spatial neighbor. Because it encodes fold topology rather than chemistry, 3Di alignments detect remote structural similarity that sequence alignment misses.

The Foldseek neighbor list gives the closest experimentally determined structures in the PDB, ranked by structural alignment. TM-score near 1 means near-identical fold; near 0.3 means only rough topology match. This is how one finds what a novel AlphaFold prediction most resembles in the solved-structure universe.

— Confidence and disorder —

For AlphaFold models, the B-factor field carries pLDDT — the model's own estimate of local accuracy on a 0–100 scale. Regions with pLDDT<50 should be treated as essentially unmodeled; they often correspond to intrinsically disordered segments.

Crystallographic B-factors measure how much each atom's electron density is smeared out, in Å². They rise in mobile loops and surface residues and fall in the buried interior. In AlphaFold models this column is repurposed to hold pLDDT instead.

Predicted Aligned Error (PAE) is an AlphaFold confidence matrix: entry (i, j) is the expected error in the position of residue j, in ångströms, when the prediction is superimposed on the true structure at residue i. Low PAE within a block of residues means that block is internally rigid and well-predicted; high PAE between two blocks means their relative placement is uncertain even if each block individually is confident.